Protein AF-A0A9E4SGA4-F1 (afdb_monomer_lite)

Foldseek 3Di:
DDDDDDDDPPPDPPPPDDPDDPDPDAAAEEEDEEAAQPCCCVPPLVVLLVSVVVRHAYAYEHEDDDDPVSVVVSVVSCVVSVHPYYHYD

Structure (mmCIF, N/CA/C/O backbone):
data_AF-A0A9E4SGA4-F1
#
_entry.id   AF-A0A9E4SGA4-F1
#
loop_
_atom_site.group_PDB
_atom_site.id
_atom_site.type_symbol
_atom_site.label_atom_id
_atom_site.label_alt_id
_atom_site.label_comp_id
_atom_site.label_asym_id
_atom_site.label_entity_id
_atom_site.label_seq_id
_atom_site.pdbx_PDB_ins_code
_atom_site.Cartn_x
_atom_site.Cartn_y
_atom_site.Cartn_z
_atom_site.occupancy
_atom_site.B_iso_or_equiv
_atom_site.auth_seq_id
_atom_site.auth_comp_id
_atom_site.auth_asym_id
_atom_site.auth_atom_id
_atom_site.pdbx_PDB_model_num
ATOM 1 N N . MET A 1 1 ? -24.966 -41.559 45.185 1.00 42.12 1 MET A N 1
ATOM 2 C CA . MET A 1 1 ? -23.940 -42.570 44.847 1.00 42.12 1 MET A CA 1
ATOM 3 C C . MET A 1 1 ? -24.235 -42.984 43.409 1.00 42.12 1 MET A C 1
ATOM 5 O O . MET A 1 1 ? -25.295 -43.554 43.212 1.00 42.12 1 MET A O 1
ATOM 9 N N . ALA A 1 2 ? -23.511 -42.614 42.353 1.00 43.19 2 ALA A N 1
ATOM 10 C CA . ALA A 1 2 ? -22.220 -41.943 42.126 1.00 43.19 2 ALA A CA 1
ATOM 11 C C . ALA A 1 2 ? -22.416 -40.930 40.959 1.00 43.19 2 ALA A C 1
ATOM 13 O O . ALA A 1 2 ? -23.287 -41.155 40.126 1.00 43.19 2 ALA A O 1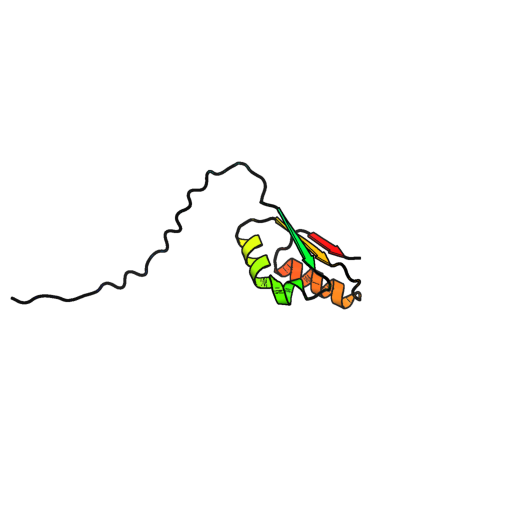
ATOM 14 N N . ASP A 1 3 ? -21.957 -39.682 41.051 1.00 40.41 3 ASP A N 1
ATOM 15 C CA . ASP A 1 3 ? -20.636 -39.113 40.700 1.00 40.41 3 ASP A CA 1
ATOM 16 C C . ASP A 1 3 ? -20.364 -38.942 39.184 1.00 40.41 3 ASP A C 1
ATOM 18 O O . ASP A 1 3 ? -20.587 -39.846 38.383 1.00 40.41 3 ASP A O 1
ATOM 22 N N . SER A 1 4 ? -19.946 -37.723 38.831 1.00 49.47 4 SER A N 1
ATOM 23 C CA . SER A 1 4 ? -19.735 -37.139 37.491 1.00 49.47 4 SER A CA 1
ATOM 24 C C . SER A 1 4 ? -18.352 -37.513 36.933 1.00 49.47 4 SER A C 1
ATOM 26 O O . SER A 1 4 ? -17.477 -37.892 37.712 1.00 49.47 4 SER A O 1
ATOM 28 N N . PRO A 1 5 ? -18.091 -37.364 35.618 1.00 46.03 5 PRO A N 1
ATOM 29 C CA . PRO A 1 5 ? -17.208 -36.243 35.263 1.00 46.03 5 PRO A CA 1
ATOM 30 C C . PRO A 1 5 ? -17.477 -35.610 33.880 1.00 46.03 5 PRO A C 1
ATOM 32 O O . PRO A 1 5 ? -17.593 -36.312 32.884 1.00 46.03 5 PRO A O 1
ATOM 35 N N . ASN A 1 6 ? -17.460 -34.271 33.856 1.00 44.81 6 ASN A N 1
ATOM 36 C CA . ASN A 1 6 ? -16.778 -33.392 32.887 1.00 44.81 6 ASN A CA 1
ATOM 37 C C . ASN A 1 6 ? -17.036 -33.557 31.364 1.00 44.81 6 ASN A C 1
ATOM 39 O O . ASN A 1 6 ? -17.026 -34.632 30.797 1.00 44.81 6 ASN A O 1
ATOM 43 N N . ASP A 1 7 ? -17.142 -32.507 30.558 1.00 43.31 7 ASP A N 1
ATOM 44 C CA . ASP A 1 7 ? -16.895 -31.099 30.813 1.00 43.31 7 ASP A CA 1
ATOM 45 C C . ASP A 1 7 ? -17.510 -30.275 29.687 1.00 43.31 7 ASP A C 1
ATOM 47 O O . ASP A 1 7 ? -17.568 -30.666 28.520 1.00 43.31 7 ASP A O 1
ATOM 51 N N . ARG A 1 8 ? -17.959 -29.091 30.071 1.00 47.91 8 ARG A N 1
ATOM 52 C CA . ARG A 1 8 ? -18.505 -28.070 29.192 1.00 47.91 8 ARG A CA 1
ATOM 53 C C . ARG A 1 8 ? -17.381 -27.538 28.308 1.00 47.91 8 ARG A C 1
ATOM 55 O O . ARG A 1 8 ? -16.520 -26.809 28.794 1.00 47.91 8 ARG A O 1
ATOM 62 N N . VAL A 1 9 ? -17.431 -27.795 27.002 1.00 45.16 9 VAL A N 1
ATOM 63 C CA . VAL A 1 9 ? -16.633 -27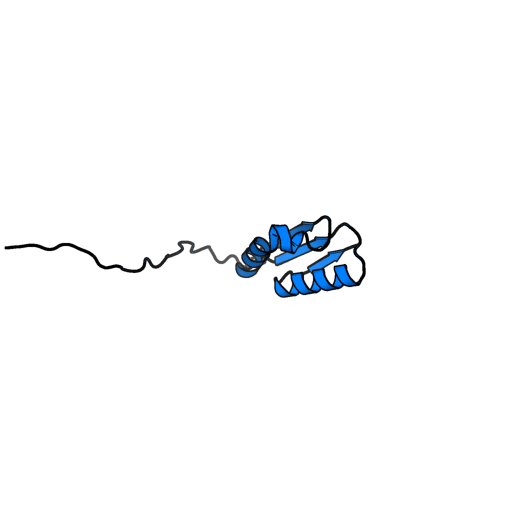.013 26.048 1.00 45.16 9 VAL A CA 1
ATOM 64 C C . VAL A 1 9 ? -17.309 -25.652 25.885 1.00 45.16 9 VAL A C 1
ATOM 66 O O . VAL A 1 9 ? -18.062 -25.393 24.950 1.00 45.16 9 VAL A O 1
ATOM 69 N N . VAL A 1 10 ? -17.077 -24.777 26.861 1.00 45.94 10 VAL A N 1
ATOM 70 C CA . VAL A 1 10 ? -17.288 -23.343 26.703 1.00 45.94 10 VAL A CA 1
ATOM 71 C C . VAL A 1 10 ? -16.152 -22.875 25.805 1.00 45.94 10 VAL A C 1
ATOM 73 O O . VAL A 1 10 ? -15.007 -22.809 26.246 1.00 45.94 10 VAL A O 1
ATOM 76 N N . ALA A 1 11 ? -16.443 -22.603 24.532 1.00 43.22 11 ALA A N 1
ATOM 77 C CA . ALA A 1 11 ? -15.483 -21.948 23.655 1.00 43.22 11 ALA A CA 1
ATOM 78 C C . ALA A 1 11 ? -15.034 -20.655 24.347 1.00 43.22 11 ALA A C 1
ATOM 80 O O . ALA A 1 11 ? -15.847 -19.760 24.605 1.00 43.22 11 ALA A O 1
ATOM 81 N N . ALA A 1 12 ? -13.757 -20.618 24.725 1.00 41.06 12 ALA A N 1
ATOM 82 C CA . ALA A 1 12 ? -13.134 -19.503 25.404 1.00 41.06 12 ALA A CA 1
ATOM 83 C C . ALA A 1 12 ? -13.349 -18.245 24.561 1.00 41.06 12 ALA A C 1
ATOM 85 O O . ALA A 1 12 ? -12.728 -18.055 23.517 1.00 41.06 12 ALA A O 1
ATOM 86 N N . ARG A 1 13 ? -14.267 -17.384 25.006 1.00 42.66 13 ARG A N 1
ATOM 87 C CA . ARG A 1 13 ? -14.331 -16.011 24.526 1.00 42.66 13 ARG A CA 1
ATOM 88 C C . ARG A 1 13 ? -13.005 -15.385 24.925 1.00 42.66 13 ARG A C 1
ATOM 90 O O . ARG A 1 13 ? -12.776 -15.150 26.110 1.00 42.66 13 ARG A O 1
ATOM 97 N N . SER A 1 14 ? -12.134 -15.166 23.945 1.00 45.81 14 SER A N 1
ATOM 98 C CA . SER A 1 14 ? -10.987 -14.283 24.102 1.00 45.81 14 SER A CA 1
ATOM 99 C C . SER A 1 14 ? -11.537 -12.900 24.441 1.00 45.81 14 SER A C 1
ATOM 101 O O . SER A 1 14 ? -11.959 -12.142 23.572 1.00 45.81 14 SER A O 1
ATOM 103 N N . GLN A 1 15 ? -11.646 -12.619 25.737 1.00 53.41 15 GLN A N 1
ATOM 104 C CA . GLN A 1 15 ? -11.725 -11.259 26.229 1.00 53.41 15 GLN A CA 1
ATOM 105 C C . GLN A 1 15 ? -10.324 -10.694 26.075 1.00 53.41 15 GLN A C 1
ATOM 107 O O . GLN A 1 15 ? -9.489 -10.847 26.972 1.00 53.41 15 GLN A O 1
ATOM 112 N N . ASP A 1 16 ? -10.057 -10.101 24.914 1.00 43.12 16 ASP A N 1
ATOM 113 C CA . ASP A 1 16 ? -8.843 -9.326 24.766 1.00 43.12 16 ASP A CA 1
ATOM 114 C C . ASP A 1 16 ? -8.973 -8.082 25.649 1.00 43.12 16 ASP A C 1
ATOM 116 O O . ASP A 1 16 ? -9.853 -7.230 25.494 1.00 43.12 16 ASP A O 1
ATOM 120 N N . ARG A 1 17 ? -8.147 -8.078 26.690 1.00 57.97 17 ARG A N 1
ATOM 121 C CA . ARG A 1 17 ? -8.090 -7.062 27.725 1.00 57.97 17 ARG A CA 1
ATOM 122 C C . ARG A 1 17 ? -7.202 -5.943 27.219 1.00 57.97 17 ARG A C 1
ATOM 124 O O . ARG A 1 17 ? -6.007 -5.936 27.482 1.00 57.97 17 ARG A O 1
ATOM 131 N N . SER A 1 18 ? -7.798 -4.944 26.587 1.00 53.88 18 SER A N 1
ATOM 132 C CA . SER A 1 18 ? -7.219 -3.602 26.599 1.00 53.88 18 SER A CA 1
ATOM 133 C C . SER A 1 18 ? -8.301 -2.546 26.400 1.00 53.88 18 SER A C 1
ATOM 135 O O . SER A 1 18 ? -8.558 -2.049 25.310 1.00 53.88 18 SER A O 1
ATOM 137 N N . GLY A 1 19 ? -8.914 -2.148 27.517 1.00 44.97 19 GLY A N 1
ATOM 138 C CA . GLY A 1 19 ? -9.465 -0.804 27.647 1.00 44.97 19 GLY A CA 1
ATOM 139 C C . GLY A 1 19 ? -8.316 0.201 27.583 1.00 44.97 19 GLY A C 1
ATOM 140 O O . GLY A 1 19 ? -7.820 0.655 28.611 1.00 44.97 19 GLY A O 1
ATOM 141 N N . GLY A 1 20 ? -7.842 0.482 26.372 1.00 43.19 20 GLY A N 1
ATOM 142 C CA . GLY A 1 20 ? -6.923 1.570 26.094 1.00 43.19 20 GLY A CA 1
ATOM 143 C C . GLY A 1 20 ? -7.685 2.883 26.185 1.00 43.19 20 GLY A C 1
ATOM 144 O O . GLY A 1 20 ? -8.737 3.049 25.573 1.00 43.19 20 GLY A O 1
ATOM 145 N N . LYS A 1 21 ? -7.165 3.811 26.985 1.00 47.41 21 LYS A N 1
ATOM 146 C CA . LYS A 1 21 ? -7.611 5.203 27.058 1.00 47.41 21 LYS A CA 1
ATOM 147 C C . LYS A 1 21 ? -7.773 5.722 25.624 1.00 47.41 21 LYS A C 1
ATOM 149 O O . LYS A 1 21 ? -6.787 5.747 24.893 1.00 47.41 21 LYS A O 1
ATOM 154 N N . GLN A 1 22 ? -8.986 6.101 25.219 1.00 47.91 22 GLN A N 1
ATOM 155 C CA . GLN A 1 22 ? -9.217 6.721 23.917 1.00 47.91 22 GLN A CA 1
ATOM 156 C C . GLN A 1 22 ? -8.571 8.107 23.948 1.00 47.91 22 GLN A C 1
ATOM 158 O O . GLN A 1 22 ? -9.180 9.100 24.339 1.00 47.91 22 GLN A O 1
ATOM 163 N N . LEU A 1 23 ? -7.273 8.141 23.649 1.00 57.44 23 LEU A N 1
ATOM 164 C CA . LEU A 1 23 ? -6.569 9.361 23.316 1.00 57.44 23 LEU A CA 1
ATOM 165 C C . LEU A 1 23 ? -7.231 9.846 22.030 1.00 57.44 23 LEU A C 1
ATOM 167 O O . LEU A 1 23 ? -7.290 9.109 21.049 1.00 57.44 23 LEU A O 1
ATOM 171 N N . SER A 1 24 ? -7.775 11.058 22.043 1.00 61.75 24 SER A N 1
ATOM 172 C CA . SER A 1 24 ? -8.021 11.810 20.817 1.00 61.75 24 SER A CA 1
ATOM 173 C C . SER A 1 24 ? -6.657 12.020 20.151 1.00 61.75 24 SER A C 1
ATOM 175 O O . SER A 1 24 ? -5.973 13.003 20.429 1.00 61.75 24 SER A O 1
ATOM 177 N N . GLY A 1 25 ? -6.188 11.020 19.417 1.00 59.53 25 GLY A N 1
ATOM 178 C CA . GLY A 1 25 ? -4.817 10.907 18.952 1.00 59.53 25 GLY A CA 1
ATOM 179 C C . GLY A 1 25 ? -4.831 10.342 17.548 1.00 59.53 25 GLY A C 1
ATOM 180 O O . GLY A 1 25 ? -5.560 9.391 17.273 1.00 59.53 25 GLY A O 1
ATOM 181 N N . GLU A 1 26 ? -4.080 10.987 16.665 1.00 78.94 26 GLU A N 1
ATOM 182 C CA . GLU A 1 26 ? -3.910 10.571 15.278 1.00 78.94 26 GLU A CA 1
ATOM 183 C C . GLU A 1 26 ? -3.533 9.086 15.183 1.00 78.94 26 GLU A C 1
ATOM 185 O O . GLU A 1 26 ? -2.863 8.540 16.067 1.00 78.94 26 GLU A O 1
ATOM 190 N N . ALA A 1 27 ? -3.978 8.439 14.103 1.00 86.06 27 ALA A N 1
ATOM 191 C CA . ALA A 1 27 ? -3.612 7.063 13.796 1.00 86.06 27 ALA A CA 1
ATOM 192 C C . ALA A 1 27 ? -2.078 6.910 13.839 1.00 86.06 27 ALA A C 1
ATOM 194 O O . ALA A 1 27 ? -1.374 7.721 13.231 1.00 86.06 27 ALA A O 1
ATOM 195 N N . PRO A 1 28 ? -1.524 5.900 14.537 1.00 95.38 28 PRO A N 1
ATOM 196 C CA . PRO A 1 28 ? -0.086 5.670 14.531 1.00 95.38 28 PRO A CA 1
ATOM 197 C C . PRO A 1 28 ? 0.417 5.450 13.100 1.00 95.38 28 PRO A C 1
ATOM 199 O O . PRO A 1 28 ? -0.167 4.672 12.346 1.00 95.38 28 PRO A O 1
ATOM 202 N N . ARG A 1 29 ? 1.504 6.132 12.728 1.00 97.38 29 ARG A N 1
ATOM 203 C CA . ARG A 1 29 ? 2.013 6.167 11.351 1.00 97.38 29 ARG A CA 1
ATOM 204 C C . ARG A 1 29 ? 3.230 5.261 11.200 1.00 97.38 29 ARG A C 1
ATOM 206 O O . ARG A 1 29 ? 4.149 5.318 12.016 1.00 97.38 29 ARG A O 1
ATOM 213 N N . VAL A 1 30 ? 3.249 4.446 10.151 1.00 98.25 30 VAL A N 1
ATOM 214 C CA . VAL A 1 30 ? 4.328 3.500 9.836 1.00 98.25 30 VAL A CA 1
ATOM 215 C C . VAL A 1 30 ? 4.814 3.754 8.415 1.00 98.25 30 VAL A C 1
ATOM 217 O O . VAL A 1 30 ? 4.011 3.803 7.489 1.00 98.25 30 VAL A O 1
ATOM 220 N N . LEU A 1 31 ? 6.130 3.883 8.232 1.00 98.38 31 LEU A N 1
ATOM 221 C CA . LEU A 1 31 ? 6.767 3.875 6.915 1.00 98.38 31 LEU A CA 1
ATOM 222 C C . LEU A 1 31 ? 7.451 2.527 6.702 1.00 98.38 31 LEU A C 1
ATOM 224 O O . LEU A 1 31 ? 8.297 2.129 7.504 1.00 98.38 31 LEU A O 1
ATOM 228 N N . MET A 1 32 ? 7.108 1.846 5.616 1.00 98.38 32 MET A N 1
ATOM 229 C CA . MET A 1 32 ? 7.751 0.602 5.207 1.00 98.38 32 MET A CA 1
ATOM 230 C C . MET A 1 32 ? 8.576 0.853 3.948 1.00 98.38 32 MET A C 1
ATOM 232 O O . MET A 1 32 ? 8.080 1.412 2.972 1.00 98.38 32 MET A O 1
ATOM 236 N N . VAL A 1 33 ? 9.851 0.474 3.994 1.00 98.12 33 VAL A N 1
ATOM 237 C CA . VAL A 1 33 ? 10.815 0.740 2.922 1.00 98.12 33 VAL A CA 1
ATOM 238 C C . VAL A 1 33 ? 11.266 -0.584 2.332 1.00 98.12 33 VAL A C 1
ATOM 240 O O . VAL A 1 33 ? 11.773 -1.441 3.057 1.00 98.12 33 VAL A O 1
ATOM 243 N N . PHE A 1 34 ? 11.097 -0.730 1.022 1.00 97.69 34 PHE A N 1
ATOM 244 C CA . PHE A 1 34 ? 11.433 -1.940 0.283 1.00 97.69 34 PHE A CA 1
ATOM 245 C C . PHE A 1 34 ? 12.376 -1.629 -0.876 1.00 97.69 34 PHE A C 1
ATOM 247 O O . PHE A 1 34 ? 12.370 -0.524 -1.428 1.00 97.69 34 PHE A O 1
ATOM 254 N N . ALA A 1 35 ? 13.226 -2.599 -1.217 1.00 96.50 35 ALA A N 1
ATOM 255 C CA . ALA A 1 35 ? 14.197 -2.421 -2.284 1.00 96.50 35 ALA A CA 1
ATOM 256 C C . ALA A 1 35 ? 13.494 -2.418 -3.641 1.00 96.50 35 ALA A C 1
ATOM 258 O O . ALA A 1 35 ? 13.712 -1.493 -4.415 1.00 96.50 35 ALA A O 1
ATOM 259 N N . HIS A 1 36 ? 12.628 -3.395 -3.907 1.00 95.56 36 HIS A N 1
ATOM 260 C CA . HIS A 1 36 ? 11.942 -3.537 -5.187 1.00 95.56 36 HIS A CA 1
ATOM 261 C C . HIS A 1 36 ? 10.437 -3.720 -5.002 1.00 95.56 36 HIS A C 1
ATOM 263 O O . HIS A 1 36 ? 9.977 -4.161 -3.951 1.00 95.56 36 HIS A O 1
ATOM 269 N N . ALA A 1 37 ? 9.689 -3.461 -6.075 1.00 95.75 37 ALA A N 1
ATOM 270 C CA . ALA A 1 37 ? 8.310 -3.915 -6.188 1.00 95.75 37 ALA A CA 1
ATOM 271 C C . ALA A 1 37 ? 8.221 -5.424 -5.914 1.00 95.75 37 ALA A C 1
ATOM 273 O O . ALA A 1 37 ? 9.110 -6.173 -6.331 1.00 95.75 37 ALA A O 1
ATOM 274 N N . ASP A 1 38 ? 7.132 -5.841 -5.275 1.00 94.69 38 ASP A N 1
ATOM 275 C CA . ASP A 1 38 ? 6.807 -7.206 -4.853 1.00 94.69 38 ASP A CA 1
ATOM 276 C C . ASP A 1 38 ? 7.460 -7.625 -3.514 1.00 94.69 38 ASP A C 1
ATOM 278 O O . ASP A 1 38 ? 6.954 -8.531 -2.851 1.00 94.69 38 ASP A O 1
ATOM 282 N N . ASP A 1 39 ? 8.525 -6.958 -3.042 1.00 97.19 39 ASP A N 1
ATOM 283 C CA . ASP A 1 39 ? 9.121 -7.255 -1.725 1.00 97.19 39 ASP A CA 1
ATOM 284 C C . ASP A 1 39 ? 8.107 -7.003 -0.590 1.00 97.19 39 ASP A C 1
ATOM 286 O O . ASP A 1 39 ? 8.067 -7.740 0.400 1.00 97.19 39 ASP A O 1
ATOM 290 N N . GLU A 1 40 ? 7.259 -5.980 -0.734 1.00 97.62 40 GLU A N 1
ATOM 291 C CA . GLU A 1 40 ? 6.279 -5.583 0.276 1.00 97.62 40 GLU A CA 1
ATOM 292 C C . GLU A 1 40 ? 5.200 -6.636 0.494 1.00 97.62 40 GLU A C 1
ATOM 294 O O . GLU A 1 40 ? 4.840 -6.952 1.630 1.00 97.62 40 GLU A O 1
ATOM 299 N N . THR A 1 41 ? 4.718 -7.224 -0.595 1.00 96.81 41 THR A N 1
ATOM 300 C CA . THR A 1 41 ? 3.676 -8.244 -0.576 1.00 96.81 41 THR A CA 1
ATOM 301 C C . THR A 1 41 ? 4.257 -9.606 -0.217 1.00 96.81 41 THR A C 1
ATOM 303 O O . THR A 1 41 ? 3.673 -10.301 0.618 1.00 96.81 41 THR A O 1
ATOM 306 N N . LEU A 1 42 ? 5.429 -9.965 -0.759 1.00 97.50 42 LEU A N 1
ATOM 307 C CA . LEU A 1 42 ? 6.087 -11.252 -0.511 1.00 97.50 42 LEU A CA 1
ATOM 308 C C . LEU A 1 42 ? 6.582 -11.406 0.931 1.00 97.50 42 LEU A C 1
ATOM 310 O O . LEU A 1 42 ? 6.435 -12.481 1.515 1.00 97.50 42 LEU A O 1
ATOM 314 N N . LEU A 1 43 ? 7.176 -10.358 1.508 1.00 97.88 43 LEU A N 1
ATOM 315 C CA . LEU A 1 43 ? 7.793 -10.432 2.836 1.00 97.88 43 LEU A CA 1
ATOM 316 C C . LEU A 1 43 ? 6.870 -9.929 3.945 1.00 97.88 43 LEU A C 1
ATOM 318 O O . LEU A 1 43 ? 6.918 -10.442 5.064 1.00 97.88 43 LEU A O 1
ATOM 322 N N . ALA A 1 44 ? 6.051 -8.913 3.659 1.00 97.94 44 ALA A N 1
ATOM 323 C CA . ALA A 1 44 ? 5.348 -8.153 4.687 1.00 97.94 44 ALA A CA 1
ATOM 324 C C . ALA A 1 44 ? 3.836 -8.012 4.463 1.00 97.94 44 ALA A C 1
ATOM 326 O O . ALA A 1 44 ? 3.184 -7.381 5.293 1.00 97.94 44 ALA A O 1
ATOM 327 N N . GLY A 1 45 ? 3.242 -8.630 3.435 1.00 98.00 45 GLY A N 1
ATOM 328 C CA . GLY A 1 45 ? 1.823 -8.437 3.103 1.00 98.00 45 GLY A CA 1
ATOM 329 C C . GLY A 1 45 ? 0.877 -8.700 4.282 1.00 98.00 45 GLY A C 1
ATOM 330 O O . GLY A 1 45 ? 0.016 -7.881 4.599 1.00 98.00 45 GLY A O 1
ATOM 331 N N . ALA A 1 46 ? 1.099 -9.793 5.021 1.00 98.38 46 ALA A N 1
ATOM 332 C CA . ALA A 1 46 ? 0.310 -10.117 6.212 1.00 98.38 46 ALA A CA 1
ATOM 333 C C . ALA A 1 46 ? 0.499 -9.107 7.361 1.00 98.38 46 ALA A C 1
ATOM 335 O O . ALA A 1 46 ? -0.439 -8.829 8.111 1.00 98.38 46 ALA A O 1
ATOM 336 N N . LEU A 1 47 ? 1.704 -8.548 7.508 1.00 98.50 47 LEU A N 1
ATOM 337 C CA . LEU A 1 47 ? 1.988 -7.520 8.508 1.00 98.50 47 LEU A CA 1
ATOM 338 C C . LEU A 1 47 ? 1.318 -6.195 8.134 1.00 98.50 47 LEU A C 1
ATOM 340 O O . LEU A 1 47 ? 0.695 -5.585 8.999 1.00 98.50 47 LEU A O 1
ATOM 344 N N . ILE A 1 48 ? 1.398 -5.790 6.863 1.00 98.62 48 ILE A N 1
ATOM 345 C CA . ILE A 1 48 ? 0.727 -4.594 6.337 1.00 98.62 48 ILE A CA 1
ATOM 346 C C . ILE A 1 48 ? -0.774 -4.696 6.610 1.00 98.62 48 ILE A C 1
ATOM 348 O O . ILE A 1 48 ? -1.327 -3.834 7.291 1.00 98.62 48 ILE A O 1
ATOM 352 N N . ALA A 1 49 ? -1.410 -5.797 6.192 1.00 98.44 49 ALA A N 1
ATOM 353 C CA . ALA A 1 49 ? -2.836 -6.022 6.416 1.00 98.44 49 ALA A CA 1
ATOM 354 C C . ALA A 1 49 ? -3.207 -5.958 7.909 1.00 98.44 49 ALA A C 1
ATOM 356 O O . ALA A 1 49 ? -4.217 -5.361 8.283 1.00 98.44 49 ALA A O 1
ATOM 357 N N . LYS A 1 50 ? -2.368 -6.517 8.794 1.00 98.56 50 LYS A N 1
ATOM 358 C CA . LYS A 1 50 ? -2.580 -6.447 10.245 1.00 98.56 50 LYS A CA 1
ATOM 359 C C . LYS A 1 50 ? -2.488 -5.013 10.775 1.00 98.56 50 LYS A C 1
ATOM 361 O O . LYS A 1 50 ? -3.357 -4.602 11.544 1.00 98.56 50 LYS A O 1
ATOM 366 N N . LEU A 1 51 ? -1.463 -4.256 10.389 1.00 98.38 51 LEU A N 1
ATOM 367 C CA . LEU A 1 51 ? -1.273 -2.867 10.818 1.00 98.38 51 LEU A CA 1
ATOM 368 C C . LEU A 1 51 ? -2.442 -1.988 10.358 1.00 98.38 51 LEU A C 1
ATOM 370 O O . LEU A 1 51 ? -3.040 -1.294 11.181 1.00 98.38 51 LEU A O 1
ATOM 374 N N . VAL A 1 52 ? -2.841 -2.114 9.092 1.00 98.06 52 VAL A N 1
ATOM 375 C CA . VAL A 1 52 ? -4.003 -1.408 8.537 1.00 98.06 52 VAL A CA 1
ATOM 376 C C . VAL A 1 52 ? -5.282 -1.790 9.287 1.00 98.06 52 VAL A C 1
ATOM 378 O O . VAL A 1 52 ? -5.998 -0.915 9.771 1.00 98.06 52 VAL A O 1
ATOM 381 N N . SER A 1 53 ? -5.538 -3.087 9.502 1.00 97.81 53 SER A N 1
ATOM 382 C CA . SER A 1 53 ? -6.735 -3.554 10.227 1.00 97.81 53 SER A CA 1
ATOM 383 C C . SER A 1 53 ? -6.813 -3.091 11.688 1.00 97.81 53 SER A C 1
ATOM 385 O O . SER A 1 53 ? -7.892 -3.074 12.276 1.00 97.81 53 SER A O 1
ATOM 387 N N . THR A 1 54 ? -5.678 -2.708 12.279 1.00 97.25 54 THR A N 1
ATOM 388 C CA . THR A 1 54 ? -5.583 -2.202 13.657 1.00 97.25 54 THR A CA 1
ATOM 389 C C . THR A 1 54 ? -5.556 -0.672 13.726 1.00 97.25 54 THR A C 1
ATOM 391 O O . THR A 1 54 ? -5.360 -0.117 14.805 1.00 97.25 54 THR A O 1
ATOM 394 N N . GLY A 1 55 ? -5.795 0.013 12.601 1.00 96.94 55 GLY A N 1
ATOM 395 C CA . GLY A 1 55 ? -5.939 1.468 12.537 1.00 96.94 55 GLY A CA 1
ATOM 396 C C . GLY A 1 55 ? -4.629 2.238 12.392 1.00 96.94 55 GLY A C 1
ATOM 397 O O . GLY A 1 55 ? -4.609 3.428 12.694 1.00 96.94 55 GLY A O 1
ATOM 398 N N . HIS A 1 56 ? -3.544 1.591 11.960 1.00 97.75 56 HIS A N 1
ATOM 399 C CA . HIS A 1 56 ? -2.302 2.291 11.629 1.00 97.75 56 HIS A CA 1
ATOM 400 C C . HIS A 1 56 ? -2.396 2.909 10.228 1.00 97.75 56 HIS A C 1
ATOM 402 O O . HIS A 1 56 ? -2.899 2.277 9.299 1.00 97.75 56 HIS A O 1
ATOM 408 N N . GLU A 1 57 ? -1.847 4.110 10.060 1.00 98.00 57 GLU A N 1
ATOM 409 C CA . GLU A 1 57 ? -1.591 4.699 8.743 1.00 98.00 57 GLU A CA 1
ATOM 410 C C . GLU A 1 57 ? -0.277 4.119 8.208 1.00 98.00 57 GLU A C 1
ATOM 412 O O . GLU A 1 57 ? 0.801 4.406 8.736 1.00 98.00 57 GLU A O 1
ATOM 417 N N . VAL A 1 58 ? -0.355 3.279 7.178 1.00 98.56 58 VAL A N 1
ATOM 418 C CA . VAL A 1 58 ? 0.822 2.643 6.575 1.00 98.56 58 VAL A CA 1
ATOM 419 C C . VAL A 1 58 ? 1.169 3.350 5.272 1.00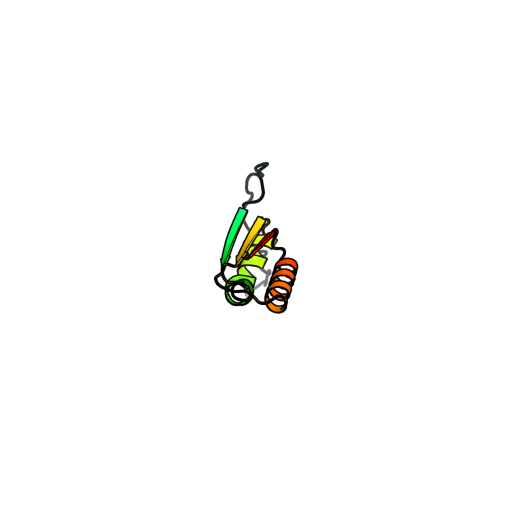 98.56 58 VAL A C 1
ATOM 421 O O . VAL A 1 58 ? 0.350 3.414 4.362 1.00 98.56 58 VAL A O 1
ATOM 424 N N . ASN A 1 59 ? 2.397 3.842 5.170 1.00 98.38 59 ASN A N 1
ATOM 425 C CA . ASN A 1 59 ? 2.971 4.450 3.974 1.00 98.38 59 ASN A CA 1
ATOM 426 C C . ASN A 1 59 ? 4.114 3.571 3.454 1.00 98.38 59 ASN A C 1
ATOM 428 O O . ASN A 1 59 ? 4.818 2.936 4.246 1.00 98.38 59 ASN A O 1
ATOM 432 N N . LEU A 1 60 ? 4.314 3.538 2.137 1.00 98.25 60 LEU A N 1
ATOM 433 C CA . LEU A 1 60 ? 5.304 2.679 1.495 1.00 98.25 60 LEU A CA 1
ATOM 434 C C . LEU A 1 60 ? 6.254 3.464 0.590 1.00 98.25 60 LEU A C 1
ATOM 436 O O . LEU A 1 60 ? 5.819 4.290 -0.210 1.00 98.25 60 LEU A O 1
ATOM 440 N N . LEU A 1 61 ? 7.547 3.145 0.681 1.00 97.94 61 LEU A N 1
ATOM 441 C CA . LEU A 1 61 ? 8.592 3.640 -0.213 1.00 97.94 61 LEU A CA 1
ATOM 442 C C . LEU A 1 61 ? 9.298 2.467 -0.907 1.00 97.94 61 LEU A C 1
ATOM 444 O O . LEU A 1 61 ? 9.918 1.636 -0.242 1.00 97.94 61 LEU A O 1
ATOM 448 N N . CYS A 1 62 ? 9.245 2.429 -2.239 1.00 97.44 62 CYS A N 1
ATOM 449 C CA . CYS A 1 62 ? 9.997 1.486 -3.071 1.00 97.44 62 CYS A CA 1
ATOM 450 C C . CYS A 1 62 ? 11.203 2.189 -3.704 1.00 97.44 62 CYS A C 1
ATOM 452 O O . CYS A 1 62 ? 11.035 3.118 -4.496 1.00 97.44 62 CYS A O 1
ATOM 454 N N . LEU A 1 63 ? 12.415 1.751 -3.357 1.00 96.62 63 LEU A N 1
ATOM 455 C CA . LEU A 1 63 ? 13.649 2.461 -3.709 1.00 96.62 63 LEU A CA 1
ATOM 456 C C . LEU A 1 63 ? 14.100 2.247 -5.156 1.00 96.62 63 LEU A C 1
ATOM 458 O O . LEU A 1 63 ? 14.534 3.197 -5.803 1.00 96.62 63 LEU A O 1
ATOM 462 N N . ALA A 1 64 ? 14.066 1.010 -5.646 1.00 92.44 64 ALA A N 1
ATOM 463 C CA . ALA A 1 64 ? 14.551 0.698 -6.980 1.00 92.44 64 ALA A CA 1
ATOM 464 C C . ALA A 1 64 ? 13.495 1.045 -8.037 1.00 92.44 64 ALA A C 1
ATOM 466 O O . ALA A 1 64 ? 12.309 0.760 -7.829 1.00 92.44 64 ALA A O 1
ATOM 467 N N . PRO A 1 65 ? 13.920 1.581 -9.194 1.00 84.75 65 PRO A N 1
ATOM 468 C CA . PRO A 1 65 ? 13.012 1.839 -10.295 1.00 84.75 65 PRO A CA 1
ATOM 469 C C . PRO A 1 65 ? 12.450 0.518 -10.828 1.00 84.75 65 PRO A C 1
ATOM 471 O O . PRO A 1 65 ? 13.177 -0.450 -11.073 1.00 84.75 65 PRO A O 1
ATOM 474 N N . GLY A 1 66 ? 11.135 0.485 -11.012 1.00 81.25 66 GLY A N 1
ATOM 475 C CA . GLY A 1 66 ? 10.436 -0.569 -11.735 1.00 81.25 66 GLY A CA 1
ATOM 476 C C . GLY A 1 66 ? 10.130 -0.140 -13.166 1.00 81.25 66 GLY A C 1
ATOM 477 O O . GLY A 1 66 ? 10.094 1.048 -13.485 1.00 81.25 66 GLY A O 1
ATOM 478 N N . ASP A 1 67 ? 9.846 -1.103 -14.040 1.00 91.00 67 ASP A N 1
ATOM 479 C CA . ASP A 1 67 ? 9.108 -0.773 -15.257 1.00 91.00 67 ASP A CA 1
ATOM 480 C C . ASP A 1 67 ? 7.666 -0.340 -14.909 1.00 91.00 67 ASP A C 1
ATOM 482 O O . ASP A 1 67 ? 7.157 -0.580 -13.809 1.00 91.00 67 ASP A O 1
ATOM 486 N N . ASN A 1 68 ? 6.984 0.301 -15.861 1.00 92.31 68 ASN A N 1
ATOM 487 C CA . ASN A 1 68 ? 5.627 0.819 -15.651 1.00 92.31 68 ASN A CA 1
ATOM 488 C C . ASN A 1 68 ? 4.617 -0.263 -15.233 1.00 92.31 68 ASN A C 1
ATOM 490 O O . ASN A 1 68 ? 3.641 0.034 -14.545 1.00 92.31 68 ASN A O 1
ATOM 494 N N . ASP A 1 69 ? 4.818 -1.506 -15.667 1.00 94.75 69 ASP A N 1
ATOM 495 C CA . ASP A 1 69 ? 3.917 -2.616 -15.379 1.00 94.75 69 ASP A CA 1
ATOM 496 C C . ASP A 1 69 ? 4.116 -3.131 -13.944 1.00 94.75 69 ASP A C 1
ATOM 498 O O . ASP A 1 69 ? 3.138 -3.280 -13.207 1.00 94.75 69 ASP A O 1
ATOM 502 N N . ARG A 1 70 ? 5.367 -3.291 -13.499 1.00 93.75 70 ARG A N 1
ATOM 503 C CA . ARG A 1 70 ? 5.721 -3.614 -12.109 1.00 93.75 70 ARG A CA 1
ATOM 504 C C . ARG A 1 70 ? 5.258 -2.531 -11.145 1.00 93.75 70 ARG A C 1
ATOM 506 O O . ARG A 1 70 ? 4.597 -2.845 -10.159 1.00 93.75 70 ARG A O 1
ATOM 513 N N . THR A 1 71 ? 5.511 -1.263 -11.462 1.00 94.25 71 THR A N 1
ATOM 514 C CA . THR A 1 71 ? 5.065 -0.135 -10.634 1.00 94.25 71 THR A CA 1
ATOM 515 C C . THR A 1 71 ? 3.544 -0.100 -10.503 1.00 94.25 71 THR A C 1
ATOM 517 O O . THR A 1 71 ? 3.021 0.104 -9.408 1.00 94.25 71 THR A O 1
ATOM 520 N N . ARG A 1 72 ? 2.810 -0.347 -11.597 1.00 96.12 72 AR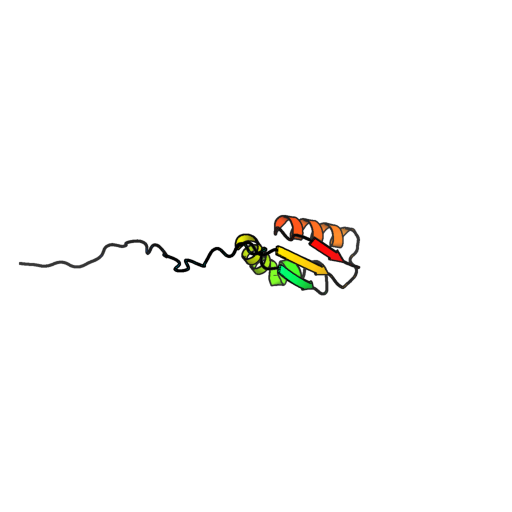G A N 1
ATOM 521 C CA . ARG A 1 72 ? 1.345 -0.434 -11.562 1.00 96.12 72 ARG A CA 1
ATOM 522 C C . ARG A 1 72 ? 0.865 -1.587 -10.682 1.00 96.12 72 ARG A C 1
ATOM 524 O O . ARG A 1 72 ? -0.011 -1.375 -9.852 1.00 96.12 72 ARG A O 1
ATOM 531 N N . ARG A 1 73 ? 1.425 -2.792 -10.841 1.00 96.81 73 ARG A N 1
ATOM 532 C CA . ARG A 1 73 ? 1.033 -3.953 -10.023 1.00 96.81 73 ARG A CA 1
ATOM 533 C C . ARG A 1 73 ? 1.288 -3.730 -8.537 1.00 96.81 73 ARG A C 1
ATOM 535 O O . ARG A 1 73 ? 0.394 -3.997 -7.744 1.00 96.81 73 ARG A O 1
ATOM 542 N N . MET A 1 74 ? 2.453 -3.192 -8.183 1.00 96.38 74 MET A N 1
ATOM 543 C CA . MET A 1 74 ? 2.784 -2.848 -6.799 1.00 96.38 74 MET A CA 1
ATOM 544 C C . MET A 1 74 ? 1.771 -1.859 -6.215 1.00 96.38 74 MET A C 1
ATOM 546 O O . MET A 1 74 ? 1.276 -2.073 -5.113 1.00 96.38 74 MET A O 1
ATOM 550 N N . ARG A 1 75 ? 1.414 -0.796 -6.956 1.00 96.88 75 ARG A N 1
ATOM 551 C CA . ARG A 1 75 ? 0.406 0.179 -6.505 1.00 96.88 75 ARG A CA 1
ATOM 552 C C . ARG A 1 75 ? -0.958 -0.468 -6.269 1.00 96.88 75 ARG A C 1
ATOM 554 O O . ARG A 1 75 ? -1.539 -0.223 -5.220 1.00 96.88 75 ARG A O 1
ATOM 561 N N . ASN A 1 76 ? -1.420 -1.321 -7.184 1.00 98.19 76 ASN A N 1
ATOM 562 C CA . ASN A 1 76 ? -2.686 -2.041 -7.019 1.00 98.19 76 ASN A CA 1
ATOM 563 C C . ASN A 1 76 ? -2.656 -2.961 -5.789 1.00 98.19 76 ASN A C 1
ATOM 565 O O . ASN A 1 76 ? -3.590 -2.966 -5.000 1.00 98.19 76 ASN A O 1
ATOM 569 N N . ALA A 1 77 ? -1.563 -3.699 -5.580 1.00 97.94 77 ALA A N 1
ATOM 570 C CA . ALA A 1 77 ? -1.444 -4.568 -4.414 1.00 97.94 77 ALA A CA 1
ATOM 571 C C . ALA A 1 77 ? -1.386 -3.774 -3.095 1.00 97.94 77 ALA A C 1
ATOM 573 O O . ALA A 1 77 ? -1.947 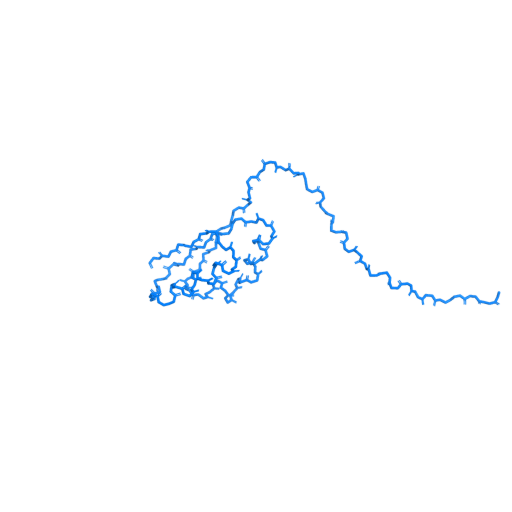-4.192 -2.086 1.00 97.94 77 ALA A O 1
ATOM 574 N N . CYS A 1 78 ? -0.738 -2.606 -3.095 1.00 98.12 78 CYS A N 1
ATOM 575 C CA . CYS A 1 78 ? -0.742 -1.690 -1.955 1.00 98.12 78 CYS A CA 1
ATOM 576 C C . CYS A 1 78 ? -2.147 -1.136 -1.667 1.00 98.12 78 CYS A C 1
ATOM 578 O O . CYS A 1 78 ? -2.524 -1.025 -0.501 1.00 98.12 78 CYS A O 1
ATOM 580 N N . GLU A 1 79 ? -2.922 -0.822 -2.709 1.00 98.38 79 GLU A N 1
ATOM 581 C CA . GLU A 1 79 ? -4.327 -0.415 -2.594 1.00 98.38 79 GLU A CA 1
ATOM 582 C C . GLU A 1 79 ? -5.177 -1.535 -1.976 1.00 98.38 79 GLU A C 1
ATOM 584 O O . GLU A 1 79 ? -5.877 -1.289 -0.993 1.00 98.38 79 GLU A O 1
ATOM 589 N N . ASP A 1 80 ? -5.031 -2.775 -2.455 1.00 98.31 80 ASP A N 1
ATOM 590 C CA . ASP A 1 80 ? -5.723 -3.952 -1.907 1.00 98.31 80 ASP A CA 1
ATOM 591 C C . ASP A 1 80 ? -5.396 -4.189 -0.418 1.00 98.31 80 ASP A C 1
ATOM 593 O O . ASP A 1 80 ? -6.235 -4.669 0.349 1.00 98.31 80 ASP A O 1
ATOM 597 N N . LEU A 1 81 ? -4.178 -3.841 0.011 1.00 98.19 81 LEU A N 1
ATOM 598 C CA . LEU A 1 81 ? -3.728 -3.947 1.402 1.00 98.19 81 LEU A CA 1
ATOM 599 C C . LEU A 1 81 ? -4.128 -2.749 2.282 1.00 98.19 81 LEU A C 1
ATOM 601 O O . LEU A 1 81 ? -3.936 -2.812 3.498 1.00 98.19 81 LEU A O 1
ATOM 605 N N . GLY A 1 82 ? -4.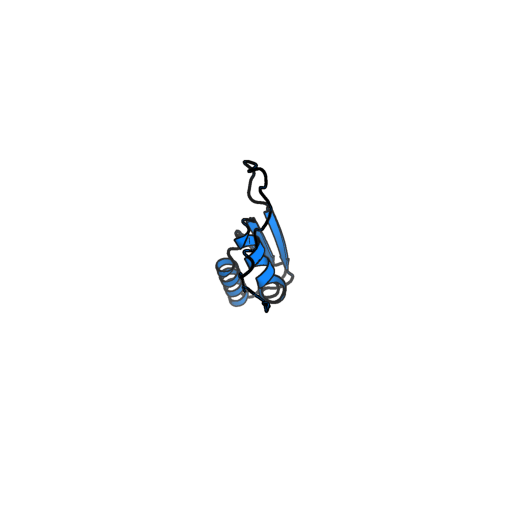673 -1.674 1.704 1.00 98.19 82 GLY A N 1
ATOM 606 C CA . GLY A 1 82 ? -5.058 -0.451 2.415 1.00 98.19 82 GLY A CA 1
ATOM 607 C C . GLY A 1 82 ? -3.888 0.464 2.797 1.00 98.19 82 GLY A C 1
ATOM 608 O O . GLY A 1 82 ? -3.981 1.223 3.764 1.00 98.19 82 GLY A O 1
ATOM 609 N N . VAL A 1 83 ? -2.778 0.399 2.058 1.00 98.00 83 VAL A N 1
ATOM 610 C CA . VAL A 1 83 ? -1.655 1.339 2.195 1.00 98.00 83 VAL A CA 1
ATOM 611 C C . VAL A 1 83 ? -2.122 2.747 1.810 1.00 98.00 83 VAL A C 1
ATOM 613 O O . VAL A 1 83 ? -2.761 2.948 0.782 1.00 98.00 83 VAL A O 1
ATOM 616 N N . SER A 1 84 ? -1.794 3.738 2.637 1.00 96.56 84 SER A N 1
ATOM 617 C CA . SER A 1 84 ? -2.268 5.119 2.501 1.00 96.56 84 SER A CA 1
ATOM 618 C C . SER A 1 84 ? -1.546 5.891 1.397 1.00 96.56 84 SER A C 1
ATOM 620 O O . SER A 1 84 ? -2.179 6.625 0.642 1.00 96.56 84 SER A O 1
ATOM 622 N N . THR A 1 85 ? -0.225 5.728 1.284 1.00 97.75 85 THR A N 1
ATOM 623 C CA . THR A 1 85 ? 0.573 6.351 0.219 1.00 97.75 85 THR A CA 1
ATOM 624 C C . THR A 1 85 ? 1.686 5.427 -0.260 1.00 97.75 85 THR A C 1
ATOM 626 O O . THR A 1 85 ? 2.225 4.629 0.508 1.00 97.75 85 THR A O 1
ATOM 629 N N . VAL A 1 86 ? 2.023 5.538 -1.548 1.00 97.25 86 VAL A N 1
ATOM 630 C CA . VAL A 1 86 ? 3.094 4.766 -2.190 1.00 97.25 86 VAL A CA 1
ATOM 631 C C . VAL A 1 86 ? 3.982 5.704 -2.999 1.00 97.25 86 VAL A C 1
ATOM 633 O O . VAL A 1 86 ? 3.542 6.275 -4.008 1.00 97.25 86 VAL A O 1
ATOM 636 N N . GLU A 1 87 ? 5.239 5.810 -2.588 1.00 96.25 87 GLU A N 1
ATOM 637 C CA . GLU A 1 87 ? 6.293 6.550 -3.278 1.00 96.25 87 GLU A CA 1
ATOM 638 C C . GLU A 1 87 ? 7.298 5.597 -3.934 1.00 96.25 87 GLU A C 1
ATOM 640 O O . GLU A 1 87 ? 7.600 4.517 -3.423 1.00 96.25 87 GLU A O 1
ATOM 645 N N . THR A 1 88 ? 7.797 5.986 -5.105 1.00 93.62 88 THR A N 1
ATOM 646 C CA . THR A 1 88 ? 8.793 5.233 -5.876 1.00 93.62 88 THR A CA 1
ATOM 647 C C . THR A 1 88 ? 9.554 6.179 -6.806 1.00 93.62 88 THR A C 1
ATOM 649 O O . THR A 1 88 ? 9.017 7.240 -7.143 1.00 93.62 88 THR A O 1
ATOM 652 N N . PHE A 1 89 ? 10.783 5.813 -7.179 1.00 80.69 89 PHE A N 1
ATOM 653 C CA . PHE A 1 89 ? 11.691 6.603 -8.020 1.00 80.69 89 PHE A CA 1
ATOM 654 C C . PHE A 1 89 ? 11.693 6.148 -9.482 1.00 80.69 89 PHE A C 1
ATOM 656 O O . PHE A 1 89 ? 11.551 4.929 -9.731 1.00 80.69 89 PHE A O 1
#

Sequence (89 aa):
MADSPNDRVVAARSQDRSGGKQLSGEAPRVLMVFAHADDETLLAGALIAKLVSTGHEVNLLCLAPGDNDRTRRMRNACEDLGVSTVETF

Radius of gyration: 21.32 Å; chains: 1; bounding box: 38×54×60 Å

Secondary structure (DSSP, 8-state):
-------------------------PPPEEEEEESSTTHHHHHHHHHHHHHHHTT-EEEEEE-SPPPHHHHHHHHHHHHHTT-SEEEE-

pLDDT: mean 82.33, std 22.2, range [40.41, 98.62]